Protein AF-A0A535PU25-F1 (afdb_monomer)

Nearest PDB structures (foldseek):
  5nbg-assembly1_B  TM=3.583E-01  e=1.259E+00  Dickeya dadantii 3937
  8pqz-assembly1_E  TM=4.425E-01  e=4.461E+00  Homo sapiens

Mean predicted aligned error: 12.84 Å

Radius of gyration: 19.31 Å; Cα contacts (8 Å, |Δi|>4): 45; chains: 1; bounding box: 54×37×43 Å

pLDDT: mean 77.55, std 17.1, range [30.77, 94.69]

Structure (mmCIF, N/CA/C/O backbone):
data_AF-A0A535PU25-F1
#
_entry.id   AF-A0A535PU25-F1
#
loop_
_atom_site.group_PDB
_atom_site.id
_atom_site.type_symbol
_atom_site.label_atom_id
_atom_site.label_alt_id
_atom_site.label_comp_id
_atom_site.label_asym_id
_atom_site.label_entity_id
_atom_site.label_seq_id
_atom_site.pdbx_PDB_ins_code
_atom_site.Cartn_x
_atom_site.Cartn_y
_atom_site.Cartn_z
_atom_site.occupancy
_atom_site.B_iso_or_equiv
_atom_site.auth_seq_id
_atom_site.auth_comp_id
_atom_site.auth_asym_id
_atom_site.auth_atom_id
_atom_site.pdbx_PDB_model_num
ATOM 1 N N . MET A 1 1 ? 10.002 26.316 5.629 1.0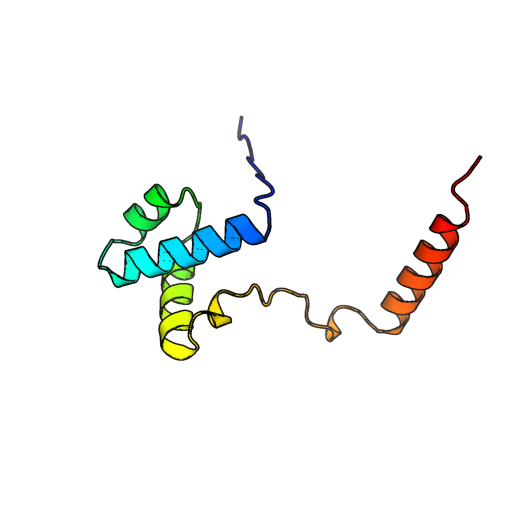0 30.77 1 MET A N 1
ATOM 2 C CA . MET A 1 1 ? 10.509 24.996 6.062 1.00 30.77 1 MET A CA 1
ATOM 3 C C . MET A 1 1 ? 9.453 23.955 5.742 1.00 30.77 1 MET A C 1
ATOM 5 O O . MET A 1 1 ? 8.350 24.052 6.253 1.00 30.77 1 MET A O 1
ATOM 9 N N . GLY A 1 2 ? 9.741 23.032 4.832 1.00 36.88 2 GLY A N 1
ATOM 10 C CA . GLY A 1 2 ? 8.827 21.960 4.442 1.00 36.88 2 GLY A CA 1
ATOM 11 C C . GLY A 1 2 ? 9.681 20.781 4.030 1.00 36.88 2 GLY A C 1
ATOM 12 O O . GLY A 1 2 ? 9.983 20.618 2.850 1.00 36.88 2 GLY A O 1
ATOM 13 N N . GLN A 1 3 ? 10.178 20.070 5.037 1.00 32.81 3 GLN A N 1
ATOM 14 C CA . GLN A 1 3 ? 11.043 18.911 4.900 1.00 32.81 3 GLN A CA 1
ATOM 15 C C . GLN A 1 3 ? 10.257 17.849 4.124 1.00 32.81 3 GLN A C 1
ATOM 17 O O . GLN A 1 3 ? 9.354 17.199 4.642 1.00 32.81 3 GLN A O 1
ATOM 22 N N . LYS A 1 4 ? 10.511 17.770 2.815 1.00 37.19 4 LYS A N 1
ATOM 23 C CA . LYS A 1 4 ? 10.052 16.664 1.984 1.00 37.19 4 LYS A CA 1
ATOM 24 C C . LYS A 1 4 ? 10.942 15.495 2.359 1.00 37.19 4 LYS A C 1
ATOM 26 O O . LYS A 1 4 ? 11.963 15.278 1.709 1.00 37.19 4 LYS A O 1
ATOM 31 N N . ASP A 1 5 ? 10.551 14.780 3.407 1.00 38.72 5 ASP A N 1
ATOM 32 C CA . ASP A 1 5 ? 11.062 13.450 3.713 1.00 38.72 5 ASP A CA 1
ATOM 33 C C . ASP A 1 5 ? 10.624 12.525 2.582 1.00 38.72 5 ASP A C 1
ATOM 35 O O . ASP A 1 5 ? 9.666 11.756 2.656 1.00 38.72 5 ASP A O 1
ATOM 39 N N . ASN A 1 6 ? 11.327 12.658 1.463 1.00 45.69 6 ASN A N 1
ATOM 40 C CA . ASN A 1 6 ? 11.315 11.728 0.361 1.00 45.69 6 ASN A CA 1
ATOM 41 C C . ASN A 1 6 ? 12.159 10.542 0.833 1.00 45.69 6 ASN A C 1
ATOM 43 O O . ASN A 1 6 ? 13.260 10.298 0.345 1.00 45.69 6 ASN A O 1
ATOM 47 N N . HIS A 1 7 ? 11.669 9.8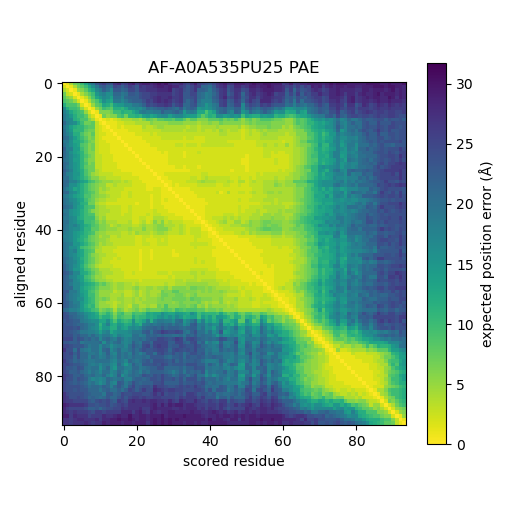69 1.876 1.00 51.66 7 HIS A N 1
ATOM 48 C CA . HIS A 1 7 ? 12.235 8.630 2.355 1.00 51.66 7 HIS A CA 1
ATOM 49 C C . HIS A 1 7 ? 12.059 7.661 1.195 1.00 51.66 7 HIS A C 1
ATOM 51 O O . HIS A 1 7 ? 10.937 7.274 0.847 1.00 51.66 7 HIS A O 1
ATOM 57 N N . VAL A 1 8 ? 13.163 7.354 0.519 1.00 52.84 8 VAL A N 1
ATOM 58 C CA . VAL A 1 8 ? 13.223 6.276 -0.459 1.00 52.84 8 VAL A CA 1
ATOM 59 C C . VAL A 1 8 ? 13.079 4.992 0.351 1.00 52.84 8 VAL A C 1
ATOM 61 O O . VAL A 1 8 ? 14.049 4.307 0.635 1.00 52.84 8 VAL A O 1
ATOM 64 N N . MET A 1 9 ? 11.852 4.717 0.796 1.00 58.31 9 MET A N 1
ATOM 65 C CA . MET A 1 9 ? 11.463 3.430 1.340 1.00 58.31 9 MET A CA 1
ATOM 66 C C . MET A 1 9 ? 11.817 2.405 0.279 1.00 58.31 9 MET A C 1
ATOM 68 O O . MET A 1 9 ? 11.354 2.497 -0.869 1.00 58.31 9 MET A O 1
ATOM 72 N N . GLU A 1 10 ? 12.656 1.456 0.666 1.00 66.62 10 GLU A N 1
ATOM 73 C CA . GLU A 1 10 ? 13.045 0.355 -0.191 1.00 66.62 10 GLU A CA 1
ATOM 74 C C . GLU A 1 10 ? 11.777 -0.362 -0.684 1.00 66.62 10 GLU A C 1
ATOM 76 O O . GLU A 1 10 ? 10.758 -0.424 0.016 1.00 66.62 10 GLU A O 1
ATOM 81 N N . LYS A 1 11 ? 11.780 -0.839 -1.935 1.00 69.81 11 LYS A N 1
ATOM 82 C CA . LYS A 1 11 ? 10.563 -1.377 -2.575 1.00 69.81 11 LYS A CA 1
ATOM 83 C C . LYS A 1 11 ? 9.909 -2.481 -1.740 1.00 69.81 11 LYS A C 1
ATOM 85 O O . LYS A 1 11 ? 8.680 -2.561 -1.732 1.00 69.81 11 LYS A O 1
ATOM 90 N N . GLU A 1 12 ? 10.722 -3.260 -1.031 1.00 73.50 12 GLU A N 1
ATOM 91 C CA . GLU A 1 12 ? 10.266 -4.328 -0.148 1.00 73.50 12 GLU A CA 1
ATOM 92 C C . GLU A 1 12 ? 9.588 -3.785 1.112 1.00 73.50 12 GLU A C 1
ATOM 94 O O . GLU A 1 12 ? 8.434 -4.114 1.366 1.00 73.50 12 GLU A O 1
ATOM 99 N N . GLN A 1 13 ? 10.201 -2.824 1.807 1.00 78.38 13 GLN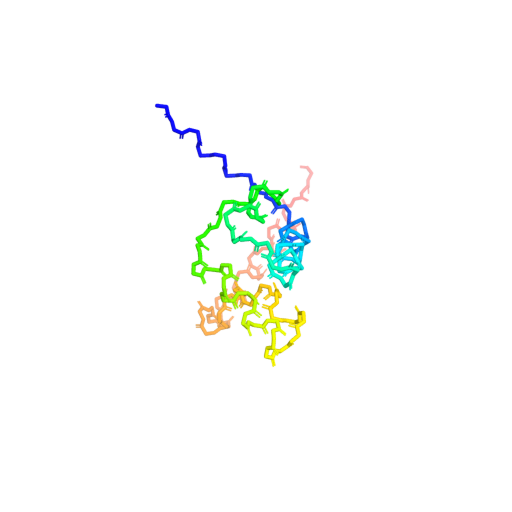 A N 1
ATOM 100 C CA . GLN A 1 13 ? 9.592 -2.179 2.980 1.00 78.38 13 GLN A CA 1
ATOM 101 C C . GLN A 1 13 ? 8.241 -1.535 2.632 1.00 78.38 13 GLN A C 1
ATOM 103 O O . GLN A 1 13 ? 7.274 -1.570 3.394 1.00 78.38 13 GLN A O 1
ATOM 108 N N . ARG A 1 14 ? 8.126 -0.968 1.424 1.00 79.94 14 ARG A N 1
ATOM 109 C CA . ARG A 1 14 ? 6.855 -0.421 0.934 1.00 79.94 14 ARG A CA 1
ATOM 110 C C . ARG A 1 14 ? 5.816 -1.508 0.647 1.00 79.94 14 ARG A C 1
ATOM 112 O O . ARG A 1 14 ? 4.619 -1.225 0.720 1.00 79.94 14 ARG A O 1
ATOM 119 N N . ARG A 1 15 ? 6.237 -2.711 0.263 1.00 82.06 15 ARG A N 1
ATOM 120 C CA . ARG A 1 15 ? 5.355 -3.860 0.029 1.00 82.06 15 ARG A CA 1
ATOM 121 C C . ARG A 1 15 ? 4.847 -4.432 1.349 1.00 82.06 15 ARG A C 1
ATOM 123 O O . ARG A 1 15 ? 3.637 -4.595 1.483 1.00 82.06 15 ARG A O 1
ATOM 130 N N . GLU A 1 16 ? 5.731 -4.628 2.315 1.00 86.25 16 GLU A N 1
ATOM 131 C CA . GLU A 1 16 ? 5.383 -5.087 3.663 1.00 86.25 16 GLU A CA 1
ATOM 132 C C . GLU A 1 16 ? 4.400 -4.124 4.331 1.00 86.25 16 GLU A C 1
ATOM 134 O O . GLU A 1 16 ? 3.342 -4.528 4.812 1.00 86.25 16 GLU A O 1
ATOM 139 N N . ALA A 1 17 ? 4.669 -2.818 4.242 1.00 88.00 17 ALA A N 1
ATOM 140 C CA . ALA A 1 17 ? 3.766 -1.7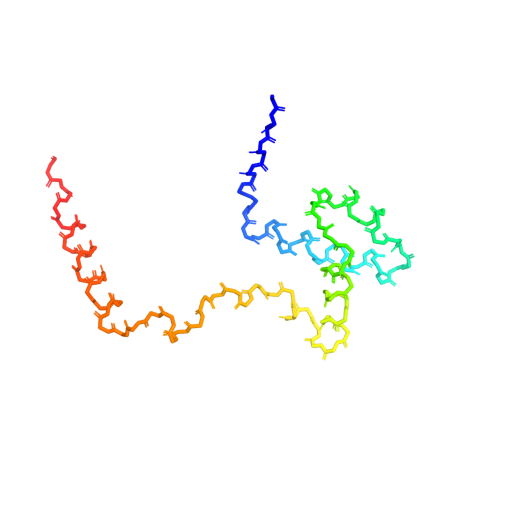90 4.744 1.00 88.00 17 ALA A CA 1
ATOM 141 C C . ALA A 1 17 ? 2.369 -1.866 4.094 1.00 88.00 17 ALA A C 1
ATOM 143 O O . ALA A 1 17 ? 1.346 -1.751 4.769 1.00 88.00 17 ALA A O 1
ATOM 144 N N . LYS A 1 18 ? 2.288 -2.104 2.777 1.00 88.69 18 LYS A N 1
ATOM 145 C CA . LYS A 1 18 ? 0.999 -2.297 2.088 1.00 88.69 18 LYS A CA 1
ATOM 146 C C . LYS A 1 18 ? 0.251 -3.526 2.600 1.00 88.69 18 LYS A C 1
ATOM 148 O O . LYS A 1 18 ? -0.954 -3.430 2.823 1.00 88.69 18 LYS A O 1
ATOM 153 N N . GLN A 1 19 ? 0.942 -4.658 2.749 1.00 90.12 19 GLN A N 1
ATOM 154 C CA . GLN A 1 19 ? 0.352 -5.902 3.252 1.00 90.12 19 GLN A CA 1
ATOM 155 C C . GLN A 1 19 ? -0.184 -5.701 4.668 1.00 90.12 19 GLN A C 1
ATOM 157 O O . GLN A 1 19 ? -1.359 -5.964 4.919 1.00 90.12 19 GLN A O 1
ATOM 162 N N . HIS A 1 20 ? 0.631 -5.131 5.554 1.00 92.19 20 HIS A N 1
ATOM 163 C CA . HIS A 1 20 ? 0.247 -4.880 6.938 1.00 92.19 20 HIS A CA 1
ATOM 164 C C . HIS A 1 20 ? -0.967 -3.941 7.034 1.00 92.19 20 HIS A C 1
ATOM 166 O O . HIS A 1 20 ? -1.915 -4.221 7.765 1.00 92.19 20 HIS A O 1
ATOM 172 N N . LEU A 1 21 ? -1.008 -2.878 6.223 1.00 93.19 21 LEU A N 1
ATOM 173 C CA . LEU A 1 21 ? -2.153 -1.967 6.181 1.00 93.19 21 LEU A CA 1
ATOM 174 C C . LEU A 1 21 ? -3.450 -2.671 5.756 1.00 93.19 21 LEU A C 1
ATOM 176 O O . LEU A 1 21 ? -4.506 -2.417 6.333 1.00 93.19 21 LEU A O 1
ATOM 180 N N . VAL A 1 22 ? -3.382 -3.556 4.759 1.00 92.62 22 VAL A N 1
ATOM 181 C CA . VAL A 1 22 ? -4.550 -4.319 4.298 1.00 92.62 22 VAL A CA 1
ATOM 182 C C . VAL A 1 22 ? -5.024 -5.313 5.356 1.00 92.62 22 VAL A C 1
ATOM 184 O O . VAL A 1 22 ? -6.230 -5.414 5.571 1.00 92.62 22 VAL A O 1
ATOM 187 N N . VAL A 1 23 ? -4.107 -5.990 6.051 1.00 94.44 23 VAL A N 1
ATOM 188 C CA . VAL A 1 23 ? -4.444 -6.900 7.159 1.00 94.44 23 VAL A CA 1
ATOM 189 C C . VAL A 1 23 ? -5.190 -6.157 8.268 1.00 94.44 23 VAL A C 1
ATOM 191 O O . VAL A 1 23 ? -6.275 -6.587 8.657 1.00 94.44 23 VAL A O 1
ATOM 194 N N . LEU A 1 24 ? -4.681 -5.003 8.710 1.00 94.62 24 LEU A N 1
ATOM 195 C CA . LEU A 1 24 ? -5.335 -4.184 9.739 1.00 94.62 24 LEU A CA 1
ATOM 196 C C . LEU A 1 24 ? -6.743 -3.751 9.309 1.00 94.62 24 LEU A C 1
ATOM 198 O O . LEU A 1 24 ? -7.699 -3.858 10.075 1.00 94.62 24 LEU A O 1
ATOM 202 N N . MET A 1 25 ? -6.902 -3.310 8.059 1.00 94.44 25 MET A N 1
ATOM 203 C CA . MET A 1 25 ? -8.215 -2.913 7.544 1.00 94.44 25 MET A CA 1
ATOM 204 C C . MET A 1 25 ? -9.189 -4.092 7.413 1.00 94.44 25 MET A C 1
ATOM 206 O O . MET A 1 25 ? -10.390 -3.906 7.600 1.00 94.44 25 MET A O 1
ATOM 210 N N . HIS A 1 26 ? -8.701 -5.302 7.128 1.00 92.75 26 HIS A N 1
ATOM 211 C CA . HIS A 1 26 ? -9.526 -6.513 7.144 1.00 92.75 26 HIS A CA 1
ATOM 212 C C . HIS A 1 26 ? -9.970 -6.914 8.552 1.00 92.75 26 HIS A C 1
ATOM 214 O O . HIS A 1 26 ? -11.063 -7.450 8.707 1.00 92.75 26 HIS A O 1
ATOM 220 N N . GLN A 1 27 ? -9.169 -6.603 9.570 1.00 93.50 27 GLN A N 1
ATOM 221 C CA . GLN A 1 27 ? -9.507 -6.802 10.984 1.00 93.50 27 GLN A CA 1
ATOM 222 C C . GLN A 1 27 ? -10.500 -5.755 11.524 1.00 93.50 27 GLN A C 1
ATOM 224 O O . GLN A 1 27 ? -10.828 -5.771 12.706 1.00 93.50 27 GLN A O 1
ATOM 229 N N . GLY A 1 28 ? -10.993 -4.844 10.677 1.00 93.00 28 GLY A N 1
ATOM 230 C CA . GLY A 1 28 ? -11.959 -3.812 11.057 1.00 93.00 28 GLY A CA 1
ATOM 231 C C . GLY A 1 28 ? -11.333 -2.508 11.555 1.00 93.00 28 GLY A C 1
ATOM 232 O O . GLY A 1 28 ? -12.067 -1.582 11.895 1.00 93.00 28 GLY A O 1
ATOM 233 N N . ILE A 1 29 ? -10.000 -2.391 11.555 1.00 94.69 29 ILE A N 1
ATOM 234 C CA . ILE A 1 29 ? -9.315 -1.148 11.925 1.00 94.69 29 ILE A CA 1
ATOM 235 C C . ILE A 1 29 ? -9.562 -0.079 10.859 1.00 94.69 29 ILE A C 1
ATOM 237 O O . ILE A 1 29 ? -9.502 -0.334 9.649 1.00 94.69 29 ILE A O 1
ATOM 241 N N . SER A 1 30 ? -9.827 1.153 11.295 1.00 93.31 30 SER A N 1
ATOM 242 C CA . SER A 1 30 ? -10.082 2.248 10.366 1.00 93.31 30 SER A CA 1
ATOM 243 C C . SER A 1 30 ? -8.836 2.571 9.533 1.00 93.31 30 SER A C 1
ATOM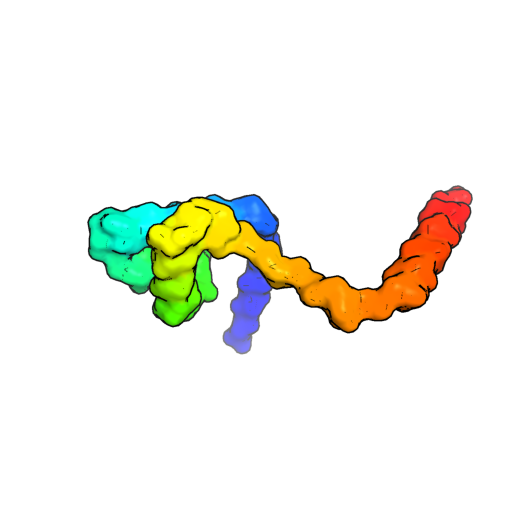 245 O O . SER A 1 30 ? -7.697 2.444 9.984 1.00 93.31 30 SER A O 1
ATOM 247 N N . TRP A 1 31 ? -9.031 3.075 8.309 1.00 92.25 31 TRP A N 1
ATOM 248 C CA . TRP A 1 31 ? -7.906 3.436 7.432 1.00 92.25 31 TRP A CA 1
ATOM 249 C C . TRP A 1 31 ? -6.941 4.443 8.085 1.00 92.25 31 TRP A C 1
ATOM 251 O O . TRP A 1 31 ? -5.749 4.435 7.789 1.00 92.25 31 TRP A O 1
ATOM 261 N N . LYS A 1 32 ? -7.459 5.338 8.940 1.00 92.88 32 LYS A N 1
ATOM 262 C CA . LYS A 1 32 ? -6.687 6.410 9.576 1.00 92.88 32 LYS A CA 1
ATOM 263 C C . LYS A 1 32 ? -5.743 5.840 10.632 1.00 92.88 32 LYS A C 1
ATOM 265 O O . LYS A 1 32 ? -4.592 6.265 10.688 1.00 92.88 32 LYS A O 1
ATOM 270 N N . GLU A 1 33 ? -6.229 4.883 11.416 1.00 92.44 33 GLU A N 1
ATOM 271 C CA . GLU A 1 33 ? -5.456 4.177 12.440 1.00 92.44 33 GLU A CA 1
ATOM 272 C C . GLU A 1 33 ? -4.462 3.217 11.797 1.00 92.44 33 GLU A C 1
ATOM 274 O O . GLU A 1 33 ? -3.272 3.329 12.063 1.00 92.44 33 GLU A O 1
ATOM 279 N N . ALA A 1 34 ? -4.903 2.384 10.849 1.00 92.75 34 ALA A N 1
ATOM 280 C CA . ALA A 1 34 ? -4.023 1.459 10.133 1.00 92.75 34 ALA A CA 1
ATOM 281 C C . ALA A 1 34 ? -2.851 2.190 9.455 1.00 92.75 34 ALA A C 1
ATOM 283 O O . ALA A 1 34 ? -1.706 1.746 9.490 1.00 92.75 34 ALA A O 1
ATOM 284 N N . ARG A 1 35 ? -3.121 3.366 8.879 1.00 91.75 35 ARG A N 1
ATOM 285 C CA . ARG A 1 35 ? -2.097 4.243 8.309 1.00 91.75 35 ARG A CA 1
ATOM 286 C C . ARG A 1 35 ? -1.083 4.730 9.347 1.00 91.75 35 ARG A C 1
ATOM 288 O O . ARG A 1 35 ? 0.104 4.785 9.039 1.00 91.75 35 ARG A O 1
ATOM 295 N N . ALA A 1 36 ? -1.553 5.126 10.529 1.00 89.94 36 ALA A N 1
ATOM 296 C CA . ALA A 1 36 ? -0.694 5.592 11.613 1.00 89.94 36 ALA A CA 1
ATOM 297 C C . ALA A 1 36 ? 0.183 4.452 12.150 1.00 89.94 36 ALA A C 1
ATOM 299 O O . ALA A 1 36 ? 1.380 4.655 12.320 1.00 89.94 36 ALA A O 1
ATOM 300 N N . THR A 1 37 ? -0.379 3.251 12.314 1.00 89.38 37 THR A N 1
ATOM 301 C CA . THR A 1 37 ? 0.346 2.044 12.748 1.00 89.38 37 THR A CA 1
ATOM 302 C C . THR A 1 37 ? 1.465 1.659 11.785 1.00 89.38 37 THR A C 1
ATOM 304 O O . THR A 1 37 ? 2.552 1.287 12.208 1.00 89.38 37 THR A O 1
ATOM 307 N N . VAL A 1 38 ? 1.211 1.763 10.481 1.00 87.69 38 VAL A N 1
ATOM 308 C CA . VAL A 1 38 ? 2.161 1.359 9.434 1.00 87.69 38 VAL A CA 1
ATOM 309 C C . VAL A 1 38 ? 3.155 2.479 9.077 1.00 87.69 38 VAL A C 1
ATOM 311 O O . VAL A 1 38 ? 4.135 2.245 8.376 1.00 87.69 38 VAL A O 1
ATOM 314 N N . GLY A 1 39 ? 2.922 3.714 9.534 1.00 86.31 39 GLY A N 1
ATOM 315 C CA . GLY A 1 39 ? 3.811 4.850 9.266 1.00 86.31 39 GLY A CA 1
ATOM 316 C C . GLY A 1 39 ? 3.826 5.323 7.806 1.00 86.31 39 GLY A C 1
ATOM 317 O O . GLY A 1 39 ? 4.745 6.024 7.389 1.00 86.31 39 GLY A O 1
ATOM 318 N N . VAL A 1 40 ? 2.821 4.967 6.996 1.00 81.88 40 VAL A N 1
ATOM 319 C CA . VAL A 1 40 ? 2.766 5.341 5.570 1.00 81.88 40 VAL A CA 1
ATOM 320 C C . VAL A 1 40 ? 1.851 6.529 5.327 1.00 81.88 40 VAL A C 1
ATOM 322 O O . VAL A 1 40 ? 0.692 6.520 5.708 1.00 81.88 40 VAL A O 1
ATOM 325 N N . HIS A 1 41 ? 2.296 7.547 4.596 1.00 84.62 41 HIS A N 1
ATOM 326 C CA . HIS A 1 41 ? 1.415 8.663 4.248 1.00 84.62 41 HIS A CA 1
ATOM 327 C C . HIS A 1 41 ? 0.634 8.386 2.950 1.00 84.62 41 HIS A C 1
ATOM 329 O O . HIS A 1 41 ? 1.063 8.744 1.853 1.00 84.62 41 HIS A O 1
ATOM 335 N N . ILE A 1 42 ? -0.527 7.732 3.065 1.00 84.88 42 ILE A N 1
ATOM 336 C CA . ILE A 1 42 ? -1.417 7.438 1.926 1.00 84.88 42 ILE A CA 1
ATOM 337 C C . ILE A 1 42 ? -2.809 8.052 2.079 1.00 84.88 42 ILE A C 1
ATOM 339 O O . ILE A 1 42 ? -3.256 8.366 3.185 1.00 84.88 42 ILE A O 1
ATOM 343 N N . SER A 1 43 ? -3.501 8.215 0.948 1.00 88.31 43 SER A N 1
ATOM 344 C CA . SER A 1 43 ? -4.896 8.655 0.916 1.00 88.31 43 SER A CA 1
ATOM 345 C C . SER A 1 43 ? -5.858 7.515 1.258 1.00 88.31 43 SER A C 1
ATOM 347 O O . SER A 1 43 ? -5.595 6.347 0.957 1.00 88.31 43 SER A O 1
ATOM 349 N N . ARG A 1 44 ? -7.039 7.873 1.782 1.00 91.06 44 ARG A N 1
ATOM 350 C CA . ARG A 1 44 ? -8.157 6.942 2.003 1.00 91.06 44 ARG A CA 1
ATOM 351 C C . ARG A 1 44 ? -8.488 6.135 0.744 1.00 91.06 44 ARG A C 1
ATOM 353 O O . ARG A 1 44 ? -8.600 4.918 0.801 1.00 91.06 44 ARG A O 1
ATOM 360 N N . SER A 1 45 ? -8.600 6.798 -0.407 1.00 90.81 45 SER A N 1
ATOM 361 C CA . SER A 1 45 ? -8.929 6.147 -1.683 1.00 90.81 45 SER A CA 1
ATOM 362 C C . SER A 1 45 ? -7.897 5.098 -2.108 1.00 90.81 45 SER A C 1
ATOM 364 O O . SER A 1 45 ? -8.265 4.0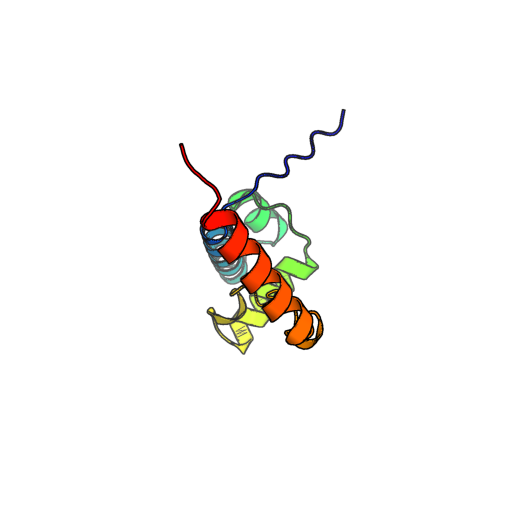72 -2.677 1.00 90.81 45 SER A O 1
ATOM 366 N N . THR A 1 46 ? -6.616 5.323 -1.810 1.00 89.81 46 THR A N 1
ATOM 367 C CA . THR A 1 46 ? -5.542 4.360 -2.088 1.00 89.81 46 THR A CA 1
ATOM 368 C C . THR A 1 46 ? -5.652 3.142 -1.178 1.00 89.81 46 THR A C 1
ATOM 370 O O . THR A 1 46 ? -5.594 2.018 -1.669 1.00 89.81 46 THR A O 1
ATOM 373 N N . ALA A 1 47 ? -5.879 3.364 0.120 1.00 91.62 47 ALA A N 1
ATOM 374 C CA . ALA A 1 47 ? -6.047 2.301 1.107 1.00 91.62 47 ALA A CA 1
ATOM 375 C C . ALA A 1 47 ? -7.208 1.358 0.739 1.00 91.62 47 ALA A C 1
ATOM 377 O O . ALA A 1 47 ? -7.015 0.152 0.598 1.00 91.62 47 ALA A O 1
ATOM 378 N N . TYR A 1 48 ? -8.394 1.911 0.457 1.00 93.62 48 TYR A N 1
ATOM 379 C CA . TYR A 1 48 ? -9.544 1.102 0.038 1.00 93.62 48 TYR A CA 1
ATOM 380 C C . TYR A 1 48 ? -9.319 0.404 -1.308 1.00 93.62 48 TYR A C 1
ATOM 382 O O . TYR A 1 48 ? -9.753 -0.729 -1.479 1.00 93.62 48 TYR A O 1
ATOM 390 N N . ARG A 1 49 ? -8.593 1.018 -2.252 1.00 90.25 49 ARG A N 1
ATOM 391 C CA . ARG A 1 49 ? -8.237 0.361 -3.521 1.00 90.25 49 ARG A CA 1
ATOM 392 C C . ARG A 1 49 ? -7.367 -0.877 -3.307 1.00 90.25 49 ARG A C 1
ATOM 394 O O . ARG A 1 49 ? -7.523 -1.845 -4.045 1.00 90.25 49 ARG A O 1
ATOM 401 N N . TRP A 1 50 ? -6.460 -0.857 -2.332 1.00 90.88 50 TRP A N 1
ATOM 402 C CA . TRP A 1 50 ? -5.648 -2.027 -1.998 1.00 90.88 50 TRP A CA 1
ATOM 403 C C . TRP A 1 50 ? -6.488 -3.138 -1.389 1.00 90.88 50 TRP A C 1
ATOM 405 O O . TRP A 1 50 ? -6.410 -4.260 -1.875 1.00 90.88 50 TRP A O 1
ATOM 415 N N . VAL A 1 51 ? -7.349 -2.816 -0.422 1.00 91.88 51 VAL A N 1
ATOM 416 C CA . VAL A 1 51 ? -8.278 -3.788 0.177 1.00 91.88 51 VAL A CA 1
ATOM 417 C C . VAL A 1 51 ? -9.163 -4.428 -0.898 1.00 91.88 51 VAL A C 1
ATOM 419 O O . VAL A 1 51 ? -9.219 -5.647 -1.009 1.00 91.88 51 VAL A O 1
ATOM 422 N N . GLN A 1 52 ? -9.778 -3.621 -1.767 1.00 91.56 52 GLN A N 1
ATOM 423 C CA . GLN A 1 52 ? -10.592 -4.117 -2.886 1.00 91.56 52 GLN A CA 1
ATOM 424 C C . GLN A 1 52 ? -9.772 -4.949 -3.889 1.00 91.56 52 GLN A C 1
ATOM 426 O O . GLN A 1 52 ? -10.235 -5.956 -4.429 1.00 91.56 52 GLN A O 1
ATOM 431 N N . GLY A 1 53 ? -8.526 -4.548 -4.143 1.00 90.12 53 GLY A N 1
ATOM 432 C CA . GLY A 1 53 ? -7.595 -5.304 -4.973 1.00 90.12 53 GLY A CA 1
ATOM 433 C C . GLY A 1 53 ? -7.286 -6.685 -4.395 1.00 90.12 53 GLY A C 1
ATOM 434 O O . GLY A 1 53 ? -7.312 -7.659 -5.142 1.00 90.12 53 GLY A O 1
ATOM 435 N N . VAL A 1 54 ? -7.038 -6.771 -3.088 1.00 90.94 54 VAL A N 1
ATOM 436 C CA . VAL A 1 54 ? -6.740 -8.033 -2.398 1.00 90.94 54 VAL A CA 1
ATOM 437 C C . VAL A 1 54 ? -7.970 -8.933 -2.324 1.00 90.94 54 VAL A C 1
ATOM 439 O O . VAL A 1 54 ? -7.856 -10.120 -2.606 1.00 90.94 54 VAL A O 1
ATOM 442 N N . GLN A 1 55 ? -9.158 -8.378 -2.075 1.00 88.94 55 GLN A N 1
ATOM 443 C CA . GLN A 1 55 ? -10.413 -9.143 -2.104 1.00 88.94 55 GLN A CA 1
ATOM 444 C C . GLN A 1 55 ? -10.697 -9.771 -3.477 1.00 88.94 55 GLN A C 1
ATOM 446 O O . GLN A 1 55 ? -11.220 -10.876 -3.552 1.00 88.94 55 GLN A O 1
ATOM 451 N N . SER A 1 56 ? -10.349 -9.083 -4.568 1.00 89.31 56 SER A N 1
ATOM 452 C CA . SER A 1 56 ? -10.639 -9.551 -5.933 1.00 89.31 56 SER A CA 1
ATOM 453 C C . SER A 1 56 ? -9.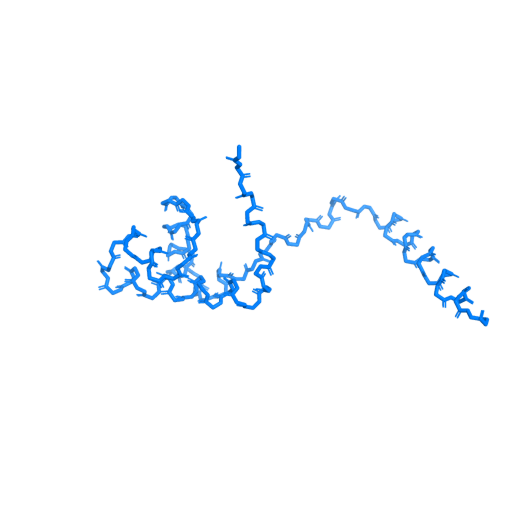553 -10.433 -6.550 1.00 89.31 56 SER A C 1
ATOM 455 O O . SER A 1 56 ? -9.856 -11.276 -7.388 1.00 89.31 56 SER A O 1
ATOM 457 N N . ARG A 1 57 ? -8.278 -10.206 -6.211 1.00 86.00 57 ARG A N 1
ATOM 458 C CA . ARG A 1 57 ? -7.119 -10.814 -6.899 1.00 86.00 57 ARG A CA 1
ATOM 459 C C . ARG A 1 57 ? -6.063 -11.383 -5.947 1.00 86.00 57 ARG A C 1
ATOM 461 O O . ARG A 1 57 ? -4.981 -11.756 -6.401 1.00 86.00 57 ARG A O 1
ATOM 468 N N . GLY A 1 58 ? -6.345 -11.419 -4.647 1.00 86.00 58 GLY A N 1
ATOM 469 C CA . GLY A 1 58 ? -5.394 -11.830 -3.618 1.00 86.00 58 GLY A CA 1
ATOM 470 C C . GLY A 1 58 ? -4.207 -10.872 -3.480 1.00 86.00 58 GLY A C 1
ATOM 471 O O . GLY A 1 58 ? -4.190 -9.757 -4.013 1.00 86.00 58 GLY A O 1
ATOM 472 N N . GLU A 1 59 ? -3.167 -11.317 -2.777 1.00 83.94 59 GLU A N 1
ATOM 473 C CA . GLU A 1 59 ? -1.985 -10.496 -2.473 1.00 83.94 59 GLU A CA 1
ATOM 474 C C . GLU A 1 59 ? -1.226 -9.992 -3.709 1.00 83.94 59 GLU A C 1
ATOM 476 O O . GLU A 1 59 ? -0.564 -8.953 -3.655 1.00 83.94 59 GLU A O 1
ATOM 481 N N . ALA A 1 60 ? -1.381 -10.655 -4.861 1.00 81.75 60 ALA A N 1
ATOM 482 C CA . ALA A 1 60 ? -0.807 -10.219 -6.133 1.00 81.75 60 ALA A CA 1
ATOM 483 C C . ALA A 1 60 ? -1.273 -8.811 -6.561 1.00 81.75 60 ALA A C 1
ATOM 485 O O . ALA A 1 60 ? -0.620 -8.161 -7.382 1.00 81.75 60 ALA A O 1
ATOM 486 N N . ALA A 1 61 ? -2.379 -8.306 -6.003 1.00 82.25 61 ALA A N 1
ATOM 487 C CA . ALA A 1 61 ? -2.844 -6.937 -6.213 1.00 82.25 61 ALA A CA 1
ATOM 488 C C . ALA A 1 61 ? -1.961 -5.863 -5.551 1.00 82.25 61 ALA A C 1
ATOM 490 O O . ALA A 1 61 ? -2.043 -4.694 -5.933 1.00 82.25 61 ALA A O 1
ATOM 491 N N . LEU A 1 62 ? -1.132 -6.236 -4.571 1.00 80.50 62 LEU A N 1
ATOM 492 C CA . LEU A 1 62 ? -0.241 -5.315 -3.856 1.00 80.50 62 LEU A CA 1
ATOM 493 C C . LEU A 1 62 ? 1.092 -5.087 -4.577 1.00 80.50 62 LEU A C 1
ATOM 495 O O . LEU A 1 62 ? 1.787 -4.101 -4.289 1.00 80.50 62 LEU A O 1
ATOM 499 N N . LEU A 1 63 ? 1.410 -5.951 -5.548 1.00 77.19 63 LEU A N 1
ATOM 500 C CA . LEU A 1 63 ? 2.560 -5.802 -6.432 1.00 77.19 63 LEU A CA 1
ATOM 501 C C . LEU A 1 63 ? 2.452 -4.485 -7.208 1.00 77.19 63 LEU A C 1
ATOM 503 O O . LEU A 1 63 ? 1.419 -4.165 -7.804 1.00 77.19 63 LEU A O 1
ATOM 507 N N . ASP A 1 64 ? 3.525 -3.693 -7.184 1.00 68.94 64 ASP A N 1
ATOM 508 C CA . ASP A 1 64 ? 3.550 -2.415 -7.888 1.00 68.94 64 ASP A CA 1
ATOM 509 C C . ASP A 1 64 ? 3.618 -2.655 -9.400 1.00 68.94 64 ASP A C 1
ATOM 511 O O . ASP A 1 64 ? 4.681 -2.871 -9.964 1.00 68.94 64 ASP A O 1
ATOM 515 N N . ARG A 1 65 ? 2.469 -2.599 -10.080 1.00 63.66 65 ARG A N 1
ATOM 516 C CA . ARG A 1 65 ? 2.402 -2.709 -11.545 1.00 63.66 65 ARG A CA 1
ATOM 517 C C . ARG A 1 65 ? 2.793 -1.420 -12.268 1.00 63.66 65 ARG A C 1
ATOM 519 O O . ARG A 1 65 ? 2.660 -1.352 -13.484 1.00 63.66 65 ARG A O 1
ATOM 526 N N . ARG A 1 66 ? 3.288 -0.388 -11.569 1.00 65.19 66 ARG A N 1
ATOM 527 C CA . ARG A 1 66 ? 3.808 0.845 -12.195 1.00 65.19 66 ARG A CA 1
ATOM 528 C C . ARG A 1 66 ? 5.211 0.661 -12.778 1.00 65.19 66 ARG A C 1
ATOM 530 O O . ARG A 1 66 ? 6.009 1.594 -12.797 1.00 65.19 66 ARG A O 1
ATOM 537 N N . HIS A 1 67 ? 5.497 -0.519 -13.306 1.00 58.41 67 HIS A N 1
ATOM 538 C CA . HIS A 1 67 ? 6.488 -0.658 -14.355 1.00 58.41 67 HIS A CA 1
ATOM 539 C C . HIS A 1 67 ? 5.849 -0.001 -15.575 1.00 58.41 67 HIS A C 1
ATOM 541 O O . HIS A 1 67 ? 4.781 -0.430 -16.006 1.00 58.41 67 HIS A O 1
ATOM 547 N N . GLY A 1 68 ? 6.384 1.140 -16.017 1.00 58.16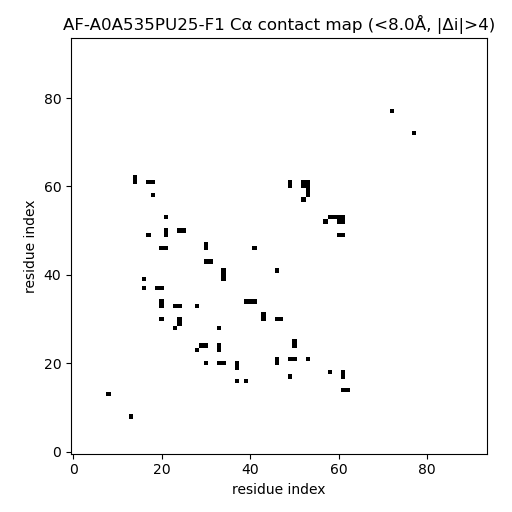 68 GLY A N 1
ATOM 548 C CA . GLY A 1 68 ? 5.798 1.907 -17.116 1.00 58.16 68 GLY A CA 1
ATOM 549 C C . GLY A 1 68 ? 5.380 0.986 -18.263 1.00 58.16 68 GLY A C 1
ATOM 550 O O . GLY A 1 68 ? 6.082 0.027 -18.568 1.00 58.16 68 GLY A O 1
ATOM 551 N N . HIS A 1 69 ? 4.212 1.249 -18.858 1.00 55.19 69 HIS A N 1
ATOM 552 C CA . HIS A 1 69 ? 3.732 0.459 -19.992 1.00 55.19 69 HIS A CA 1
ATOM 553 C C . HIS A 1 69 ? 4.862 0.374 -21.030 1.00 55.19 69 HIS A C 1
ATOM 555 O O . HIS A 1 69 ? 5.421 1.430 -21.331 1.00 55.19 69 HIS A O 1
ATOM 561 N N . PRO A 1 70 ? 5.208 -0.802 -21.580 1.00 59.31 70 PRO A N 1
ATOM 562 C CA . PRO A 1 70 ? 6.313 -0.930 -22.536 1.00 59.31 70 PRO A CA 1
ATOM 563 C C . PRO A 1 70 ? 6.152 0.022 -23.731 1.00 59.31 70 PRO A C 1
ATOM 565 O O . PRO A 1 70 ? 7.121 0.561 -24.236 1.00 59.31 70 PRO A O 1
ATOM 568 N N . THR A 1 71 ? 4.916 0.381 -24.082 1.00 63.88 71 THR A N 1
ATOM 569 C CA . THR A 1 71 ? 4.577 1.429 -25.060 1.00 63.88 71 THR A CA 1
ATOM 570 C C . THR A 1 71 ? 5.219 2.799 -24.781 1.00 63.88 71 THR A C 1
ATOM 572 O O . THR A 1 71 ? 5.437 3.576 -25.706 1.00 63.88 71 THR A O 1
ATOM 575 N N . LYS A 1 72 ? 5.516 3.124 -23.518 1.00 63.91 72 LYS A N 1
ATOM 576 C CA . LYS A 1 72 ? 6.141 4.392 -23.110 1.00 63.91 72 LYS A CA 1
ATOM 577 C C . LYS A 1 72 ? 7.631 4.461 -23.448 1.00 63.91 72 LYS A C 1
ATOM 579 O O . LYS A 1 72 ? 8.196 5.548 -23.380 1.00 63.91 72 LYS A O 1
ATOM 584 N N . LEU A 1 73 ? 8.252 3.342 -23.817 1.00 69.44 73 LEU A N 1
ATOM 585 C CA . LEU A 1 73 ? 9.631 3.291 -24.278 1.00 69.44 73 LEU A CA 1
ATOM 586 C C . LEU A 1 73 ? 9.680 2.519 -25.595 1.00 69.44 73 LEU A C 1
ATOM 588 O O . LEU A 1 73 ? 9.505 1.308 -25.629 1.00 69.44 73 LEU A O 1
ATOM 592 N N . ARG A 1 74 ? 9.912 3.227 -26.703 1.00 80.88 74 ARG A N 1
ATOM 593 C CA . ARG A 1 74 ? 10.091 2.566 -28.001 1.00 80.88 74 ARG A CA 1
ATOM 594 C C . ARG A 1 74 ? 11.315 1.656 -27.930 1.00 80.88 74 ARG A C 1
ATOM 596 O O . ARG A 1 74 ? 12.356 2.094 -27.444 1.00 80.88 74 ARG A O 1
ATOM 603 N N . GLU A 1 75 ? 11.203 0.452 -28.486 1.00 78.69 75 GLU A N 1
ATOM 604 C CA . GLU A 1 75 ? 12.278 -0.551 -28.497 1.00 78.69 75 GLU A CA 1
ATOM 605 C C . GLU A 1 75 ? 13.615 0.040 -28.971 1.00 78.69 75 GLU A C 1
ATOM 607 O O . GLU A 1 75 ? 14.637 -0.108 -28.313 1.00 78.69 75 GLU A O 1
ATOM 612 N N . ALA A 1 76 ? 13.597 0.843 -30.040 1.00 82.56 76 ALA A N 1
ATOM 613 C CA . ALA A 1 76 ? 14.793 1.509 -30.561 1.00 82.56 76 ALA A CA 1
ATOM 614 C C . ALA A 1 76 ? 15.491 2.429 -29.538 1.00 82.56 76 ALA A C 1
ATOM 616 O O . ALA A 1 76 ? 16.717 2.521 -29.516 1.00 82.56 76 ALA A O 1
ATOM 617 N N . VAL A 1 77 ? 14.726 3.100 -28.672 1.00 83.19 77 VAL A N 1
ATOM 618 C CA . VAL A 1 77 ? 15.277 3.981 -27.632 1.00 83.19 77 VAL A CA 1
ATOM 619 C C . VAL A 1 77 ? 15.866 3.159 -26.487 1.00 83.19 77 VAL A C 1
ATOM 621 O O . VAL A 1 77 ? 16.923 3.519 -25.971 1.00 83.19 77 VAL A O 1
ATOM 624 N N . LEU A 1 78 ? 15.235 2.035 -26.128 1.00 82.75 78 LEU A N 1
ATOM 625 C CA . LEU A 1 78 ? 15.783 1.092 -25.151 1.00 82.75 78 LEU A CA 1
ATOM 626 C C . LEU A 1 78 ? 17.117 0.509 -25.635 1.00 82.75 78 LEU A C 1
ATOM 628 O O . LEU A 1 78 ? 18.104 0.564 -24.906 1.00 82.75 78 LEU A O 1
ATOM 632 N N . GLN A 1 79 ? 17.166 0.029 -26.879 1.00 86.06 79 GLN A N 1
ATOM 633 C CA . GLN A 1 79 ? 18.377 -0.527 -27.489 1.00 86.06 79 GLN A CA 1
ATOM 634 C C . GLN A 1 79 ? 19.512 0.505 -27.549 1.00 86.06 79 GLN A C 1
ATOM 636 O O . GLN A 1 79 ? 20.653 0.199 -27.203 1.00 86.06 79 GLN A O 1
ATOM 641 N N . TRP A 1 80 ? 19.203 1.757 -27.909 1.00 88.44 80 TRP A N 1
ATOM 642 C CA . TRP A 1 80 ? 20.184 2.847 -27.892 1.00 88.44 80 TRP A CA 1
ATOM 643 C C . TRP A 1 80 ? 20.729 3.128 -26.482 1.00 88.44 80 TRP A C 1
ATOM 645 O O . TRP A 1 80 ? 21.939 3.283 -26.310 1.00 88.44 80 TRP A O 1
ATOM 655 N N . LEU A 1 81 ? 19.857 3.161 -25.467 1.00 87.25 81 LEU A N 1
ATOM 656 C CA . LEU A 1 81 ? 20.242 3.357 -24.064 1.00 87.25 81 LEU A CA 1
ATOM 657 C C . LEU A 1 81 ? 21.157 2.235 -23.568 1.00 87.25 81 LEU A C 1
ATOM 659 O O . LEU A 1 81 ? 22.201 2.522 -22.985 1.00 87.25 81 LEU A O 1
ATOM 663 N N . VAL A 1 82 ? 20.794 0.978 -23.832 1.00 88.38 82 VAL A N 1
ATOM 664 C CA . VAL A 1 82 ? 21.598 -0.195 -23.459 1.00 88.38 82 VAL A CA 1
ATOM 665 C C . VAL A 1 82 ? 22.971 -0.125 -24.123 1.00 88.38 82 VAL A C 1
ATOM 667 O O . VAL A 1 82 ? 23.980 -0.161 -23.425 1.00 88.38 82 VAL A O 1
ATOM 670 N N . ALA A 1 83 ? 23.030 0.092 -25.440 1.00 88.06 83 ALA A N 1
ATOM 671 C CA . ALA A 1 83 ? 24.294 0.193 -26.169 1.00 88.06 83 ALA A CA 1
ATOM 672 C C . ALA A 1 83 ? 25.196 1.325 -25.642 1.00 88.06 83 ALA A C 1
ATOM 674 O O . ALA A 1 83 ? 26.411 1.155 -25.514 1.00 88.06 83 ALA A O 1
ATOM 675 N N . ARG A 1 84 ? 24.613 2.481 -25.304 1.00 88.06 84 ARG A N 1
ATOM 676 C CA . ARG A 1 84 ? 25.351 3.631 -24.765 1.00 88.06 84 ARG A CA 1
ATOM 677 C C . ARG A 1 84 ? 25.861 3.394 -23.344 1.00 88.06 84 ARG A C 1
ATOM 679 O O . ARG A 1 84 ? 26.944 3.871 -23.007 1.00 88.06 84 ARG A O 1
ATOM 686 N N . LEU A 1 85 ? 25.091 2.714 -22.500 1.00 84.75 85 LEU A N 1
ATOM 687 C CA . LEU A 1 85 ? 25.498 2.409 -21.128 1.00 84.75 85 LEU A CA 1
ATOM 688 C C . LEU A 1 85 ? 26.565 1.312 -21.101 1.00 84.75 85 LEU A C 1
ATOM 690 O O . LEU A 1 85 ? 27.576 1.490 -20.431 1.00 84.75 85 LEU A O 1
ATOM 694 N N . SER A 1 86 ? 26.417 0.257 -21.907 1.00 77.56 86 SER A N 1
ATOM 695 C CA . SER A 1 86 ? 27.427 -0.802 -22.042 1.00 77.56 86 SER A CA 1
ATOM 696 C C . SER A 1 86 ? 28.769 -0.279 -22.561 1.00 77.56 86 SER A C 1
ATOM 698 O O . SER A 1 86 ? 29.811 -0.748 -22.122 1.00 77.56 86 SER A O 1
ATOM 700 N N . ARG A 1 87 ? 28.757 0.731 -23.443 1.00 70.38 87 ARG A N 1
ATOM 701 C CA . ARG A 1 87 ? 29.976 1.397 -23.933 1.00 70.38 87 AR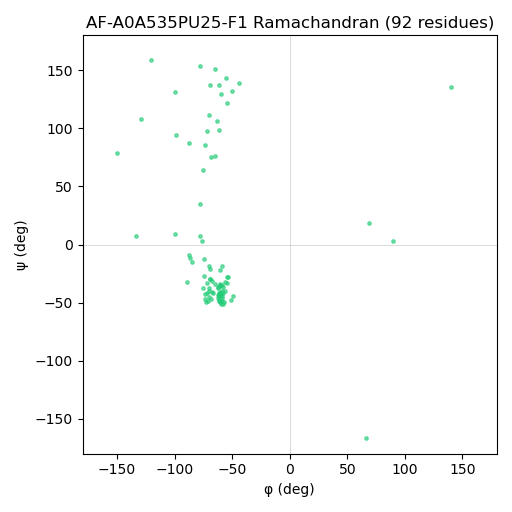G A CA 1
ATOM 702 C C . ARG A 1 87 ? 30.649 2.284 -22.879 1.00 70.38 87 ARG A C 1
ATOM 704 O O . ARG A 1 87 ? 31.864 2.382 -22.853 1.00 70.38 87 ARG A O 1
ATOM 711 N N . GLN A 1 88 ? 29.876 2.906 -21.990 1.00 58.28 88 GLN A N 1
ATOM 712 C CA . GLN A 1 88 ? 30.436 3.683 -20.876 1.00 58.28 88 GLN A CA 1
ATOM 713 C C . GLN A 1 88 ? 31.004 2.787 -19.767 1.00 58.28 88 GLN A C 1
ATOM 715 O O . GLN A 1 88 ? 31.931 3.189 -19.075 1.00 58.28 88 GLN A O 1
ATOM 720 N N . SER A 1 89 ? 30.488 1.563 -19.606 1.00 57.53 89 SER A N 1
ATOM 721 C CA . SER A 1 89 ? 31.043 0.578 -18.665 1.00 57.53 89 SER A CA 1
ATOM 722 C C . SER A 1 89 ? 32.414 0.044 -19.090 1.00 57.53 89 SER A C 1
ATOM 724 O O . SER A 1 89 ? 33.156 -0.438 -18.241 1.00 57.53 89 SER A O 1
ATOM 726 N N . THR A 1 90 ? 32.763 0.141 -20.378 1.00 55.78 90 THR A N 1
ATOM 727 C CA . THR A 1 90 ? 34.094 -0.219 -20.893 1.00 55.78 90 THR A CA 1
ATOM 728 C C . THR A 1 90 ? 35.106 0.930 -20.844 1.00 55.78 90 THR A C 1
ATOM 730 O O . THR A 1 90 ? 36.286 0.674 -21.037 1.00 55.78 90 THR A O 1
ATOM 733 N N . ASP A 1 91 ? 34.670 2.158 -20.535 1.00 54.28 91 ASP A N 1
ATOM 734 C CA . ASP A 1 91 ? 35.536 3.343 -20.380 1.00 54.28 91 ASP A CA 1
ATOM 735 C C . ASP A 1 91 ? 35.847 3.676 -18.906 1.00 54.28 91 ASP A C 1
ATOM 737 O O . ASP A 1 91 ? 36.433 4.714 -18.598 1.00 54.28 91 ASP A O 1
ATOM 741 N N . ALA A 1 92 ? 35.488 2.795 -17.969 1.00 54.81 92 ALA A N 1
ATOM 742 C CA . ALA A 1 92 ? 35.914 2.905 -16.581 1.00 54.81 92 ALA A CA 1
ATOM 743 C C . ALA A 1 92 ? 37.106 1.976 -16.315 1.00 54.81 92 ALA A C 1
ATOM 745 O O . ALA A 1 92 ? 36.905 0.808 -15.972 1.00 54.81 92 ALA A O 1
ATOM 746 N N . LYS A 1 93 ? 38.316 2.552 -16.442 1.00 39.94 93 LYS A N 1
ATOM 747 C CA . LYS A 1 93 ? 39.540 2.370 -15.614 1.00 39.94 93 LYS A CA 1
ATOM 748 C C . LYS A 1 93 ? 40.813 2.328 -16.493 1.00 39.94 93 LYS A C 1
ATOM 750 O O . LYS A 1 93 ? 40.764 1.667 -17.530 1.00 39.94 93 LYS A O 1
ATOM 755 N N . PRO A 1 94 ? 41.935 3.013 -16.154 1.00 45.78 94 PRO A N 1
ATOM 756 C CA . PRO A 1 94 ? 42.591 3.161 -14.831 1.00 45.78 94 PRO A CA 1
ATOM 757 C C . PRO A 1 94 ? 42.128 4.301 -13.921 1.00 45.78 94 PRO A C 1
ATOM 759 O O . PRO A 1 94 ? 41.891 5.407 -14.444 1.00 45.78 94 PRO A O 1
#

Secondary structure (DSSP, 8-state):
----------HHHHHHHHHHHHHHHHTT--HHHHHHHHT----HHHHHHHHHHHHHHGGGGGS---S--GGGS-HHHHHHHHHHHHHHHTS---

Sequence (94 aa):
MGQKDNHVMEKEQRREAKQHLVVLMHQGISWKEARATVGVHISRSTAYRWVQGVQSRGEAALLDRRHGHPTKLREAVLQWLVARLSRQSTDAKP

Foldseek 3Di:
DDPPPPPPQPPVLQLVLLVQLLVCVVVVHDNVVSCVVSVDDDDPVVSVQSNVQCVVPNSVSSPPPPPPDVVVADPVNVVVVVVVVVVVVVVDDD

Solvent-accessible surface area (backbone atoms only — not comparable to full-atom values): 5825 Å² total; per-residue (Å²): 141,78,86,77,79,74,70,80,64,50,73,61,63,54,42,54,40,52,52,53,35,38,51,37,42,73,74,68,42,51,72,71,56,27,31,60,75,55,72,52,97,72,56,70,72,57,55,53,50,47,44,55,31,32,78,75,58,37,75,73,51,68,56,80,73,82,61,73,61,67,86,81,52,55,66,71,58,53,54,51,50,51,56,54,51,59,54,53,63,72,70,71,76,136